Protein AF-A0A8J4WB48-F1 (afdb_monomer_lite)

Foldseek 3Di:
DVVCVVLLWWKWFQFPQAIETEPVSPPVVLVVLVVCVVVVDDPVSVVVSVVVVVSCPDPSYHYDNDPVPVDPPTDGFKMKTFDPDLVSVVVVCVVQVPDQQWDWDDPDSGIIMTGGNCVVVPQLEDEPPDDPVSVVPGNEYFYHVVVVRVVQVVVCVVVVHGHYDPPPPPPDDD

Radius of gyration: 18.71 Å; chains: 1; bounding box: 39×59×48 Å

Sequence (174 aa):
MQWLEDHHCYYEASTQQGIYAPISSHEAMLAEMDRILGSSPGEDIERLIRAVKKHYDKKDYHRVNSHQEIPSEAYIYNIMAFSLDPAQLQQGREYFGSRSDVAMVVSSEHNFEMQHPDVSKGLGIAMGNAEPEIKALAQAISLTNVEHGVAHAIHCVLEGKPVSQPETVIEGGQ

Organism: NCBI:txid1284355

pLDDT: mean 79.49, std 12.73, range [36.03, 96.5]

Structure (mmCIF, N/CA/C/O backbone):
data_AF-A0A8J4WB48-F1
#
_entry.id   AF-A0A8J4WB48-F1
#
loop_
_atom_site.group_PDB
_atom_site.id
_atom_site.type_symbol
_atom_site.label_atom_id
_atom_site.label_alt_id
_atom_site.label_comp_id
_atom_site.label_asym_id
_atom_site.label_entity_id
_atom_site.label_seq_id
_atom_site.pdbx_PDB_ins_code
_atom_site.Cartn_x
_atom_site.Cartn_y
_atom_site.Cartn_z
_atom_site.occupancy
_atom_site.B_iso_or_equiv
_atom_site.auth_seq_id
_atom_site.auth_comp_id
_atom_site.auth_asym_id
_atom_site.auth_atom_id
_atom_site.pdbx_PDB_model_num
ATOM 1 N N . MET A 1 1 ? -7.342 -9.166 -3.166 1.00 92.50 1 MET A N 1
ATOM 2 C CA . MET A 1 1 ? -5.925 -9.329 -3.558 1.00 92.50 1 MET A CA 1
ATOM 3 C C . MET A 1 1 ? -5.755 -10.141 -4.838 1.00 92.50 1 MET A C 1
ATOM 5 O O . MET A 1 1 ? -4.795 -9.858 -5.530 1.00 92.50 1 MET A O 1
ATOM 9 N N . GLN A 1 2 ? -6.698 -11.019 -5.223 1.00 94.56 2 GLN A N 1
ATOM 10 C CA . GLN A 1 2 ? -6.669 -11.761 -6.501 1.00 94.56 2 GLN A CA 1
ATOM 11 C C . GLN A 1 2 ? -6.191 -10.945 -7.718 1.00 94.56 2 GLN A C 1
ATOM 13 O O . GLN A 1 2 ? -5.291 -11.380 -8.417 1.00 94.56 2 GLN A O 1
ATOM 18 N N . TRP A 1 3 ? -6.707 -9.725 -7.919 1.00 95.25 3 TRP A N 1
ATOM 19 C CA . TRP A 1 3 ? -6.271 -8.865 -9.028 1.00 95.25 3 TRP A CA 1
ATOM 20 C C . TRP A 1 3 ? -4.751 -8.619 -9.043 1.00 95.25 3 TRP A C 1
ATOM 22 O O . TRP A 1 3 ? -4.144 -8.665 -10.104 1.00 95.25 3 TRP A O 1
ATOM 32 N N . LEU A 1 4 ? -4.131 -8.390 -7.879 1.00 93.88 4 LEU A N 1
ATOM 33 C CA . LEU A 1 4 ? -2.683 -8.166 -7.770 1.00 93.88 4 LEU A CA 1
ATOM 34 C C . LEU A 1 4 ? -1.909 -9.422 -8.180 1.00 93.88 4 LEU A C 1
ATOM 36 O O . LEU A 1 4 ? -0.917 -9.315 -8.891 1.00 93.88 4 LEU A O 1
ATOM 40 N N . GLU A 1 5 ? -2.389 -10.601 -7.779 1.00 92.06 5 GLU A N 1
ATOM 41 C CA . GLU A 1 5 ? -1.783 -11.885 -8.148 1.00 92.06 5 GLU A CA 1
ATOM 42 C C . GLU A 1 5 ? -1.893 -12.156 -9.649 1.00 92.06 5 GLU A C 1
ATOM 44 O O . GLU A 1 5 ? -0.890 -12.493 -10.277 1.00 92.06 5 GLU A O 1
ATOM 49 N N . ASP A 1 6 ? -3.073 -11.932 -10.233 1.00 92.56 6 ASP A N 1
ATOM 50 C CA . ASP A 1 6 ? -3.332 -12.134 -11.665 1.00 92.56 6 ASP A CA 1
ATOM 51 C C . ASP A 1 6 ? -2.475 -11.210 -12.546 1.00 92.56 6 ASP A C 1
ATOM 53 O O . ASP A 1 6 ? -2.141 -11.556 -13.677 1.00 92.56 6 ASP A O 1
ATOM 57 N N . HIS A 1 7 ? -2.109 -10.034 -12.026 1.00 90.94 7 HIS A N 1
ATOM 58 C CA . HIS A 1 7 ? -1.262 -9.060 -12.716 1.00 90.94 7 HIS A CA 1
ATOM 59 C C . HIS A 1 7 ? 0.214 -9.174 -12.323 1.00 90.94 7 HIS A C 1
ATOM 61 O O . HIS A 1 7 ? 1.011 -8.346 -12.756 1.00 90.94 7 HIS A O 1
ATOM 67 N N . HIS A 1 8 ? 0.596 -10.174 -11.519 1.00 87.69 8 HIS A N 1
ATOM 68 C CA . HIS A 1 8 ? 1.957 -10.351 -11.002 1.00 87.69 8 HIS A CA 1
ATOM 69 C C . HIS A 1 8 ? 2.515 -9.103 -10.293 1.00 87.69 8 HIS A C 1
ATOM 71 O O . HIS A 1 8 ? 3.712 -8.818 -10.349 1.00 87.69 8 HIS A O 1
ATOM 77 N N . CYS A 1 9 ? 1.645 -8.348 -9.624 1.00 88.25 9 CYS A N 1
ATOM 78 C CA . CYS A 1 9 ? 2.021 -7.196 -8.820 1.00 88.25 9 CYS A CA 1
ATOM 79 C C . CYS A 1 9 ? 2.438 -7.668 -7.422 1.00 88.25 9 CYS A C 1
ATOM 81 O O . CYS A 1 9 ? 1.751 -8.480 -6.794 1.00 88.25 9 CYS A O 1
ATOM 83 N N . TYR A 1 10 ? 3.570 -7.174 -6.923 1.00 88.19 10 TYR A N 1
ATOM 84 C CA . TYR A 1 10 ? 3.978 -7.470 -5.556 1.00 88.19 10 TYR A CA 1
ATOM 85 C C . TYR A 1 10 ? 3.071 -6.744 -4.564 1.00 88.19 10 TYR A C 1
ATOM 87 O O . TYR A 1 10 ? 2.683 -5.598 -4.798 1.00 88.19 10 TYR A O 1
ATOM 95 N N . TYR A 1 11 ? 2.771 -7.390 -3.437 1.00 90.56 11 TYR A N 1
ATOM 96 C CA . TYR A 1 11 ? 1.997 -6.771 -2.373 1.00 90.56 11 TYR A CA 1
ATOM 97 C C . TYR A 1 11 ? 2.425 -7.226 -0.976 1.00 90.56 11 TYR A C 1
ATOM 99 O O . TYR A 1 11 ? 2.907 -8.339 -0.783 1.00 90.56 11 TYR A O 1
ATOM 107 N N . GLU A 1 12 ? 2.170 -6.369 0.007 1.00 90.69 12 GLU A N 1
ATOM 108 C CA . GLU A 1 12 ? 2.299 -6.652 1.434 1.00 90.69 12 GLU A CA 1
ATOM 109 C C . GLU A 1 12 ? 0.970 -6.362 2.128 1.00 90.69 12 GLU A C 1
ATOM 111 O O . GLU A 1 12 ? 0.480 -5.231 2.109 1.00 90.69 12 GLU A O 1
ATOM 116 N N . ALA A 1 13 ? 0.389 -7.378 2.766 1.00 92.25 13 ALA A N 1
ATOM 117 C CA . ALA A 1 13 ? -0.781 -7.226 3.620 1.00 92.25 13 ALA A CA 1
ATOM 118 C C . ALA A 1 13 ? -0.322 -7.030 5.069 1.00 92.25 13 ALA A C 1
ATOM 120 O O . ALA A 1 13 ? 0.216 -7.939 5.702 1.00 92.25 13 ALA A O 1
ATOM 121 N N . SER A 1 14 ? -0.531 -5.828 5.592 1.00 90.25 14 SER A N 1
ATOM 122 C CA . SER A 1 14 ? -0.219 -5.484 6.976 1.00 90.25 14 SER A CA 1
ATOM 123 C C . SER A 1 14 ? -1.387 -5.856 7.886 1.00 90.25 14 SER A C 1
ATOM 125 O O . SER A 1 14 ? -2.528 -5.445 7.649 1.00 90.25 14 SER A O 1
ATOM 127 N N . THR A 1 15 ? -1.093 -6.630 8.930 1.00 89.12 15 THR A N 1
ATOM 128 C CA . THR A 1 15 ? -2.082 -7.160 9.876 1.00 89.12 15 THR A CA 1
ATOM 129 C C . THR A 1 15 ? -1.606 -7.011 11.316 1.00 89.12 15 THR A C 1
ATOM 131 O O . THR A 1 15 ? -0.434 -6.741 11.582 1.00 89.12 15 THR A O 1
ATOM 134 N N . GLN A 1 16 ? -2.502 -7.247 12.273 1.00 88.00 16 GLN A N 1
ATOM 135 C CA . GLN A 1 16 ? -2.157 -7.306 13.695 1.00 88.00 16 GLN A CA 1
ATOM 136 C C . GLN A 1 16 ? -1.243 -8.488 14.064 1.00 88.00 16 GLN A C 1
ATOM 138 O O . GLN A 1 16 ? -0.716 -8.518 15.173 1.00 88.00 16 GLN A O 1
ATOM 143 N N . GLN A 1 17 ? -1.069 -9.465 13.168 1.00 87.31 17 GLN A N 1
ATOM 144 C CA . GLN A 1 17 ? -0.225 -10.649 13.374 1.00 87.31 17 GLN A CA 1
ATOM 145 C C . GLN A 1 17 ? 1.126 -10.550 12.650 1.00 87.31 17 GLN A C 1
ATOM 147 O O . GLN A 1 17 ? 1.939 -11.469 12.741 1.00 87.31 17 GLN A O 1
ATOM 152 N N . GLY A 1 18 ? 1.370 -9.453 11.928 1.00 88.31 18 GLY A N 1
ATOM 153 C CA . GLY A 1 18 ? 2.555 -9.269 11.097 1.00 88.31 18 GLY A CA 1
ATOM 154 C C . GLY A 1 18 ? 2.218 -8.921 9.650 1.00 88.31 18 GLY A C 1
ATOM 155 O O . GLY A 1 18 ? 1.078 -8.582 9.316 1.00 88.31 18 GLY A O 1
ATOM 156 N N . ILE A 1 19 ? 3.230 -8.993 8.791 1.00 89.19 19 ILE A N 1
ATOM 157 C CA . ILE A 1 19 ? 3.118 -8.695 7.359 1.00 89.19 19 ILE A CA 1
ATOM 158 C C . ILE A 1 19 ? 3.037 -10.011 6.592 1.00 89.19 19 ILE A C 1
ATOM 160 O O . ILE A 1 19 ? 3.869 -10.884 6.808 1.00 89.19 19 ILE A O 1
ATOM 164 N N . TYR A 1 20 ? 2.067 -10.138 5.690 1.00 91.56 20 TYR A N 1
ATOM 165 C CA . TYR A 1 20 ? 1.951 -11.270 4.773 1.00 91.56 20 TYR A CA 1
ATOM 166 C C . TYR A 1 20 ? 2.325 -10.841 3.356 1.00 91.56 20 TYR A C 1
ATOM 168 O O . TYR A 1 20 ? 1.790 -9.849 2.857 1.00 91.56 20 TYR A O 1
ATOM 176 N N . ALA A 1 21 ? 3.202 -11.596 2.696 1.00 89.31 21 ALA A N 1
ATOM 177 C CA . ALA A 1 21 ? 3.645 -11.300 1.334 1.00 89.31 21 ALA A CA 1
ATOM 178 C C . ALA A 1 21 ? 3.834 -12.574 0.488 1.00 89.31 21 ALA A C 1
ATOM 180 O O . ALA A 1 21 ? 4.226 -13.619 1.027 1.00 89.31 21 ALA A O 1
ATOM 181 N N . PRO A 1 22 ? 3.573 -12.512 -0.831 1.00 86.06 22 PRO A N 1
ATOM 182 C CA . PRO A 1 22 ? 3.653 -13.664 -1.717 1.00 86.06 22 PRO A CA 1
ATOM 183 C C . PRO A 1 22 ? 5.104 -14.099 -1.994 1.00 86.06 22 PRO A C 1
ATOM 185 O O . PRO A 1 22 ? 5.950 -13.276 -2.341 1.00 86.06 22 PRO A O 1
ATOM 188 N N . ILE A 1 23 ? 5.386 -15.407 -1.921 1.00 75.50 23 ILE A N 1
ATOM 189 C CA . ILE A 1 23 ? 6.709 -16.013 -2.173 1.00 75.50 23 ILE A CA 1
ATOM 190 C C . ILE A 1 23 ? 7.136 -15.843 -3.636 1.00 75.50 23 ILE A C 1
ATOM 192 O O . ILE A 1 23 ? 8.285 -15.506 -3.915 1.00 75.50 23 ILE A O 1
ATOM 196 N N . SER A 1 24 ? 6.225 -16.080 -4.583 1.00 63.12 24 SER A N 1
ATOM 197 C CA . SER A 1 24 ? 6.533 -16.146 -6.021 1.00 63.12 24 SER A CA 1
ATOM 198 C C . SER A 1 24 ? 7.009 -14.817 -6.602 1.00 63.12 24 SER A C 1
ATOM 200 O O . SER A 1 24 ? 7.856 -14.793 -7.491 1.00 63.12 24 SER A O 1
ATOM 202 N N . SER A 1 25 ? 6.494 -13.708 -6.078 1.00 59.78 25 SER A N 1
ATOM 203 C CA . SER A 1 25 ? 6.899 -12.362 -6.484 1.00 59.78 25 SER A CA 1
ATOM 204 C C . SER A 1 25 ? 8.188 -11.922 -5.787 1.00 59.78 25 SER A C 1
ATOM 206 O O . SER A 1 25 ? 8.765 -10.910 -6.158 1.00 59.78 25 SER A O 1
ATOM 208 N N . HIS A 1 26 ? 8.660 -12.668 -4.788 1.00 64.25 26 HIS A N 1
ATOM 209 C CA . HIS A 1 26 ? 9.650 -12.190 -3.837 1.00 64.25 26 HIS A CA 1
ATOM 210 C C . HIS A 1 26 ? 11.096 -12.279 -4.343 1.00 64.25 26 HIS A C 1
ATOM 212 O O . HIS A 1 26 ? 11.831 -11.301 -4.265 1.00 64.25 26 HIS A O 1
ATOM 218 N N . GLU A 1 27 ? 11.540 -13.426 -4.868 1.00 66.81 27 GLU A N 1
ATOM 219 C CA . GLU A 1 27 ? 12.942 -13.584 -5.299 1.00 66.81 27 GLU A CA 1
ATOM 220 C C . GLU A 1 27 ? 13.265 -12.749 -6.540 1.00 66.81 27 GLU A C 1
ATOM 222 O O . GLU A 1 27 ? 14.285 -12.059 -6.583 1.00 66.81 27 GLU A O 1
ATOM 227 N N . ALA A 1 28 ? 12.370 -12.763 -7.531 1.00 69.00 28 ALA A N 1
ATOM 228 C CA . ALA A 1 28 ? 12.520 -11.962 -8.739 1.00 69.00 28 ALA A CA 1
ATOM 229 C C . ALA A 1 28 ? 12.484 -10.459 -8.425 1.00 69.00 28 ALA A C 1
ATOM 231 O O . ALA A 1 28 ? 13.302 -9.706 -8.955 1.00 69.00 28 ALA A O 1
ATOM 232 N N . MET A 1 29 ? 11.591 -10.034 -7.524 1.00 72.69 29 MET A N 1
ATOM 233 C CA . MET A 1 29 ? 11.521 -8.640 -7.096 1.00 72.69 29 MET A CA 1
ATOM 234 C C . MET A 1 29 ? 12.730 -8.240 -6.254 1.00 72.69 29 MET A C 1
ATOM 236 O O . MET A 1 29 ? 13.277 -7.175 -6.501 1.00 72.69 29 MET A O 1
ATOM 240 N N . LEU A 1 30 ? 13.197 -9.059 -5.304 1.00 74.81 30 LEU A N 1
ATOM 241 C CA . LEU A 1 30 ? 14.408 -8.739 -4.541 1.00 74.81 30 LEU A CA 1
ATOM 242 C C . LEU A 1 30 ? 15.629 -8.592 -5.451 1.00 74.81 30 LEU A C 1
ATOM 244 O O . LEU A 1 30 ? 16.420 -7.669 -5.270 1.00 74.81 30 LEU A O 1
ATOM 248 N N . ALA A 1 31 ? 15.766 -9.473 -6.444 1.00 78.12 31 ALA A N 1
ATOM 249 C CA . ALA A 1 31 ? 16.832 -9.370 -7.430 1.00 78.12 31 ALA A CA 1
ATOM 250 C C . ALA A 1 31 ? 16.713 -8.086 -8.268 1.00 78.12 31 ALA A C 1
ATOM 252 O O . ALA A 1 31 ? 17.725 -7.458 -8.575 1.00 78.12 31 ALA A O 1
ATOM 253 N N . GLU A 1 32 ? 15.495 -7.678 -8.627 1.00 77.19 32 GLU A N 1
ATOM 254 C CA . GLU A 1 32 ? 15.246 -6.419 -9.334 1.00 77.19 32 GLU A CA 1
ATOM 255 C C . GLU A 1 32 ? 15.530 -5.193 -8.456 1.00 77.19 32 GLU A C 1
ATOM 257 O O . GLU A 1 32 ? 16.211 -4.263 -8.878 1.00 77.19 32 GLU A O 1
ATOM 262 N N . MET A 1 33 ? 15.099 -5.226 -7.200 1.00 78.69 33 MET A N 1
ATOM 263 C CA . MET A 1 33 ? 15.408 -4.221 -6.190 1.00 78.69 33 MET A CA 1
ATOM 264 C C . MET A 1 33 ? 16.920 -4.051 -5.997 1.00 78.69 33 MET A C 1
ATOM 266 O O . MET A 1 33 ? 17.404 -2.924 -5.910 1.00 78.69 33 MET A O 1
ATOM 270 N N . ASP A 1 34 ? 17.679 -5.150 -5.977 1.00 79.88 34 ASP A N 1
ATOM 271 C CA . ASP A 1 34 ? 19.142 -5.110 -5.888 1.00 79.88 34 ASP A CA 1
ATOM 272 C C . ASP A 1 34 ? 19.799 -4.541 -7.145 1.00 79.88 34 ASP A C 1
ATOM 274 O O . ASP A 1 34 ? 20.737 -3.745 -7.036 1.00 79.88 34 ASP A O 1
ATOM 278 N N . ARG A 1 35 ? 19.284 -4.876 -8.337 1.00 82.31 35 ARG A N 1
ATOM 279 C CA . ARG A 1 35 ? 19.720 -4.237 -9.589 1.00 82.31 35 ARG A CA 1
ATOM 280 C C . ARG A 1 35 ? 19.503 -2.727 -9.543 1.00 82.31 35 ARG A C 1
ATOM 282 O O . ARG A 1 35 ? 20.404 -1.973 -9.905 1.00 82.31 35 ARG A O 1
ATOM 289 N N . ILE A 1 36 ? 18.344 -2.295 -9.054 1.00 79.06 36 ILE A N 1
ATOM 290 C CA . ILE A 1 36 ? 17.985 -0.881 -8.960 1.00 79.06 36 ILE A CA 1
ATOM 291 C C . ILE A 1 36 ? 18.870 -0.150 -7.963 1.00 79.06 36 ILE A C 1
ATOM 293 O O . ILE A 1 36 ? 19.441 0.870 -8.335 1.00 79.06 36 ILE A O 1
ATOM 297 N N . LEU A 1 37 ? 19.071 -0.686 -6.754 1.00 79.31 37 LEU A N 1
ATOM 298 C CA . LEU A 1 37 ? 20.004 -0.105 -5.780 1.00 79.31 37 LEU A CA 1
ATOM 299 C C . LEU A 1 37 ? 21.425 0.029 -6.355 1.00 79.31 37 LEU A C 1
ATOM 301 O O . LEU A 1 37 ? 22.100 1.024 -6.102 1.00 79.31 37 LEU A O 1
ATOM 305 N N . GLY A 1 38 ? 21.868 -0.939 -7.164 1.00 77.94 38 GLY A N 1
ATOM 306 C CA . GLY A 1 38 ? 23.159 -0.890 -7.859 1.00 77.94 38 GLY A CA 1
ATOM 307 C C . GLY A 1 38 ? 23.254 0.159 -8.975 1.00 77.94 38 GLY A C 1
ATOM 308 O O . GLY A 1 38 ? 24.360 0.501 -9.386 1.00 77.94 38 GLY A O 1
ATOM 309 N N . SER A 1 39 ? 22.120 0.684 -9.448 1.00 81.81 39 SER A N 1
ATOM 310 C CA . SER A 1 39 ? 22.040 1.710 -10.49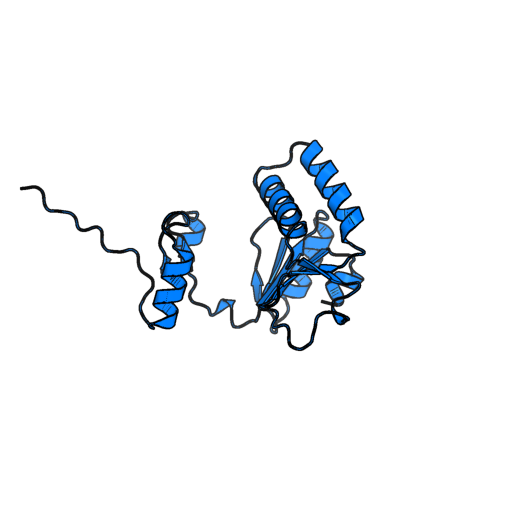9 1.00 81.81 39 SER A CA 1
ATOM 311 C C . SER A 1 39 ? 21.962 3.152 -9.975 1.00 81.81 39 SER A C 1
ATOM 313 O O . SER A 1 39 ? 21.844 4.073 -10.778 1.00 81.81 39 SER A O 1
ATOM 315 N N . SER A 1 40 ? 22.059 3.349 -8.652 1.00 76.38 40 SER A N 1
ATOM 316 C CA . SER A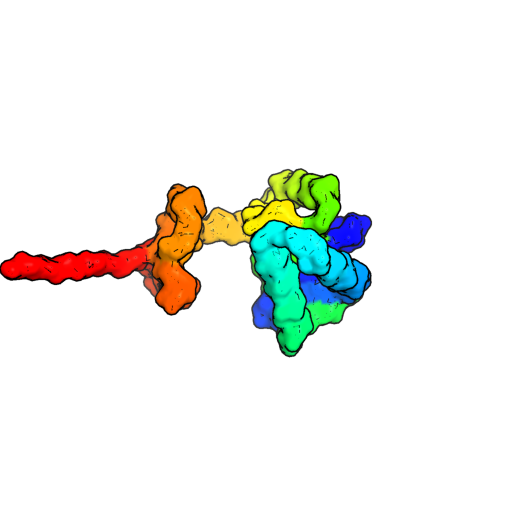 1 40 ? 21.934 4.655 -7.977 1.00 76.38 40 SER A CA 1
ATOM 317 C C . SER A 1 40 ? 20.591 5.350 -8.265 1.00 76.38 40 SER A C 1
ATOM 319 O O . SER A 1 40 ? 20.556 6.384 -8.936 1.00 76.38 40 SER A O 1
ATOM 321 N N . PRO A 1 41 ? 19.471 4.777 -7.790 1.00 78.25 41 PRO A N 1
ATOM 322 C CA . PRO A 1 41 ? 18.143 5.328 -8.013 1.00 78.25 41 PRO A CA 1
ATOM 323 C C . PRO A 1 41 ? 17.920 6.571 -7.133 1.00 78.25 41 PRO A C 1
ATOM 325 O O . PRO A 1 41 ? 18.743 6.912 -6.284 1.00 78.25 41 PRO A O 1
ATOM 328 N N . GLY A 1 42 ? 16.791 7.260 -7.316 1.00 76.50 42 GLY A N 1
ATOM 329 C CA . GLY A 1 42 ? 16.418 8.381 -6.447 1.00 76.50 42 GLY A CA 1
ATOM 330 C C . GLY A 1 42 ? 16.279 7.973 -4.970 1.00 76.50 42 GLY A C 1
ATOM 331 O O . GLY A 1 42 ? 15.973 6.821 -4.657 1.00 76.50 42 GLY A O 1
ATOM 332 N N . GLU A 1 43 ? 16.464 8.931 -4.056 1.00 76.56 43 GLU A N 1
ATOM 333 C CA . GLU A 1 43 ? 16.490 8.699 -2.601 1.00 76.56 43 GLU A CA 1
ATOM 334 C C . GLU A 1 43 ? 15.219 8.011 -2.069 1.00 76.56 43 GLU A C 1
ATOM 336 O O . GLU A 1 43 ? 15.297 7.108 -1.232 1.00 76.56 43 GLU A O 1
ATOM 341 N N . ASP A 1 44 ? 14.045 8.372 -2.591 1.00 68.38 44 ASP A N 1
ATOM 342 C CA . ASP A 1 44 ? 12.777 7.764 -2.176 1.00 68.38 44 ASP A CA 1
ATOM 343 C C . ASP A 1 44 ? 12.679 6.282 -2.557 1.00 68.38 44 ASP A C 1
ATOM 345 O O . ASP A 1 44 ? 12.187 5.470 -1.767 1.00 68.38 44 ASP A O 1
ATOM 349 N N . ILE A 1 45 ? 13.202 5.912 -3.730 1.00 73.12 45 ILE A N 1
ATOM 350 C CA . ILE A 1 45 ? 13.253 4.521 -4.198 1.00 73.12 45 ILE A CA 1
ATOM 351 C C . ILE A 1 45 ? 14.208 3.723 -3.318 1.00 73.12 45 ILE A C 1
ATOM 353 O O . ILE A 1 45 ? 13.860 2.633 -2.859 1.00 73.12 45 ILE A O 1
ATOM 357 N N . GLU A 1 46 ? 15.392 4.271 -3.025 1.00 80.19 46 GLU A N 1
ATOM 358 C CA . GLU A 1 46 ? 16.329 3.619 -2.112 1.00 80.19 46 GLU A CA 1
ATOM 359 C C . GLU A 1 46 ? 15.703 3.376 -0.738 1.00 80.19 46 GLU A C 1
ATOM 361 O O . GLU A 1 46 ? 15.817 2.274 -0.191 1.00 80.19 46 GLU A O 1
ATOM 366 N N . ARG A 1 47 ? 15.029 4.387 -0.176 1.00 76.81 47 ARG A N 1
ATOM 367 C CA . ARG A 1 47 ? 14.381 4.281 1.135 1.00 76.81 47 ARG A CA 1
ATOM 368 C C . ARG A 1 47 ? 13.310 3.195 1.133 1.00 76.81 47 ARG A C 1
ATOM 370 O O . ARG A 1 47 ? 13.279 2.383 2.060 1.00 76.81 47 ARG A O 1
ATOM 377 N N . LEU A 1 48 ? 12.474 3.155 0.096 1.00 72.94 48 LEU A N 1
ATOM 378 C CA . LEU A 1 48 ? 11.411 2.164 -0.053 1.00 72.94 48 LEU A CA 1
ATOM 379 C C . LEU A 1 48 ? 11.976 0.744 -0.161 1.00 72.94 48 LEU A C 1
ATOM 381 O O . LEU A 1 48 ? 11.591 -0.131 0.615 1.00 72.94 48 LEU A O 1
ATOM 385 N N . ILE A 1 49 ? 12.948 0.530 -1.052 1.00 77.50 49 ILE A N 1
ATOM 386 C CA . ILE A 1 49 ? 13.575 -0.782 -1.238 1.00 77.50 49 ILE A CA 1
ATOM 387 C C . ILE A 1 49 ? 14.233 -1.252 0.063 1.00 77.50 49 ILE A C 1
ATOM 389 O O . ILE A 1 49 ? 14.029 -2.387 0.497 1.00 77.50 49 ILE A O 1
ATOM 393 N N . ARG A 1 50 ? 14.999 -0.382 0.733 1.00 78.69 50 ARG A N 1
ATOM 394 C CA . ARG A 1 50 ? 15.643 -0.729 2.009 1.00 78.69 50 ARG A CA 1
ATOM 395 C C . ARG A 1 50 ? 14.617 -1.054 3.095 1.00 78.69 50 ARG A C 1
ATOM 397 O O . ARG A 1 50 ? 14.876 -1.948 3.899 1.00 78.69 50 ARG A O 1
ATOM 404 N N . ALA A 1 51 ? 13.475 -0.365 3.131 1.00 74.38 51 ALA A N 1
ATOM 405 C CA . ALA A 1 51 ? 12.404 -0.649 4.085 1.00 74.38 51 ALA A CA 1
ATOM 406 C C . ALA A 1 51 ? 11.798 -2.043 3.860 1.00 74.38 51 ALA A C 1
ATOM 408 O O . ALA A 1 51 ? 11.715 -2.816 4.817 1.00 74.38 51 ALA A O 1
ATOM 409 N N . VAL A 1 52 ? 11.481 -2.392 2.607 1.00 74.00 52 VAL A N 1
ATOM 410 C CA . VAL A 1 52 ? 10.977 -3.727 2.233 1.00 74.00 52 VAL A CA 1
ATOM 411 C C . VAL A 1 52 ? 11.986 -4.812 2.624 1.00 74.00 52 VAL A C 1
ATOM 413 O O . VAL A 1 52 ? 11.654 -5.736 3.368 1.00 74.00 52 VAL A O 1
ATOM 416 N N . LYS A 1 53 ? 13.263 -4.649 2.247 1.00 75.38 53 LYS A N 1
ATOM 417 C CA . LYS A 1 53 ? 14.322 -5.610 2.607 1.00 75.38 53 LYS A CA 1
ATOM 418 C C . LYS A 1 53 ? 14.534 -5.731 4.119 1.00 75.38 53 LYS A C 1
ATOM 420 O O . LYS A 1 53 ? 14.793 -6.818 4.615 1.00 75.38 53 LYS A O 1
ATOM 425 N N . LYS A 1 54 ? 14.410 -4.639 4.879 1.00 76.12 54 LYS A N 1
ATOM 426 C CA . LYS A 1 54 ? 14.543 -4.672 6.345 1.00 76.12 54 LYS A CA 1
ATOM 427 C C . LYS A 1 54 ? 13.372 -5.389 7.020 1.00 76.12 54 LYS A C 1
ATOM 429 O O . LYS A 1 54 ? 13.555 -5.985 8.080 1.00 76.12 54 LYS A O 1
ATOM 434 N N . HIS A 1 55 ? 12.164 -5.280 6.469 1.00 70.56 55 HIS A N 1
ATOM 435 C CA . HIS A 1 55 ? 10.995 -5.990 6.988 1.00 70.56 55 HIS A CA 1
ATOM 436 C C . HIS A 1 55 ? 11.075 -7.488 6.738 1.00 70.56 55 HIS A C 1
ATOM 438 O O . HIS A 1 55 ? 10.685 -8.254 7.614 1.00 70.56 55 HIS A O 1
ATOM 444 N N . TYR A 1 56 ? 11.659 -7.881 5.611 1.00 68.25 56 TYR A N 1
ATOM 445 C CA . TYR A 1 56 ? 11.836 -9.277 5.240 1.00 68.25 56 TYR A CA 1
ATOM 446 C C . TYR A 1 56 ? 12.571 -10.125 6.290 1.00 68.25 56 TYR A C 1
ATOM 448 O O . TYR A 1 56 ? 12.217 -11.282 6.509 1.00 68.25 56 TYR A O 1
ATOM 456 N N . ASP A 1 57 ? 13.563 -9.551 6.974 1.00 67.31 57 ASP A N 1
ATOM 457 C CA . ASP A 1 57 ? 14.358 -10.269 7.980 1.00 67.31 57 ASP A CA 1
ATOM 458 C C . ASP A 1 57 ? 13.681 -10.334 9.366 1.00 67.31 57 ASP A C 1
ATOM 460 O O . ASP A 1 57 ? 14.238 -10.893 10.317 1.00 67.31 57 ASP A O 1
ATOM 464 N N . LYS A 1 58 ? 12.483 -9.754 9.528 1.00 70.06 58 LYS A N 1
ATOM 465 C CA . LYS A 1 58 ? 11.754 -9.782 10.803 1.00 70.06 58 LYS A CA 1
ATOM 466 C C . LYS A 1 58 ? 10.994 -11.097 10.978 1.00 70.06 58 LYS A C 1
ATOM 468 O O . LYS A 1 58 ? 10.439 -11.649 10.036 1.00 70.06 58 LYS A O 1
ATOM 473 N N . LYS A 1 59 ? 10.899 -11.560 12.230 1.00 66.00 59 LYS A N 1
ATOM 474 C CA . LYS A 1 59 ? 10.150 -12.777 12.604 1.00 66.00 59 LYS A CA 1
ATOM 475 C C . LYS A 1 59 ? 8.657 -12.720 12.273 1.00 66.00 59 LYS A C 1
ATOM 477 O O . LYS A 1 59 ? 8.066 -13.768 12.056 1.00 66.00 59 LYS A O 1
ATOM 482 N N . ASP A 1 60 ? 8.083 -11.523 12.209 1.00 80.81 60 ASP A N 1
ATOM 483 C CA . ASP A 1 60 ? 6.648 -11.316 11.980 1.00 80.81 60 ASP A CA 1
ATOM 484 C C . ASP A 1 60 ? 6.334 -11.095 10.487 1.00 80.81 60 ASP A C 1
ATOM 486 O O . ASP A 1 60 ? 5.338 -10.466 10.132 1.00 80.81 60 ASP A O 1
ATOM 490 N N . TYR A 1 61 ? 7.228 -11.560 9.607 1.00 84.94 61 TYR A N 1
ATOM 491 C CA . TYR A 1 61 ? 7.063 -11.534 8.160 1.00 84.94 61 TYR A CA 1
ATOM 492 C C . TYR A 1 61 ? 6.687 -12.935 7.661 1.00 84.94 61 TYR A C 1
ATOM 494 O O . TYR A 1 61 ? 7.515 -13.848 7.588 1.00 84.94 61 TYR A O 1
ATOM 502 N N . HIS A 1 62 ? 5.414 -13.102 7.325 1.00 89.19 62 HIS A N 1
ATOM 503 C CA . HIS A 1 62 ? 4.803 -14.359 6.915 1.00 89.19 62 HIS A CA 1
ATOM 504 C C . HIS A 1 62 ? 4.807 -14.470 5.396 1.00 89.19 62 HIS A C 1
ATOM 506 O O . HIS A 1 62 ? 4.263 -13.629 4.680 1.00 89.19 62 HIS A O 1
ATOM 512 N N . ARG A 1 63 ? 5.418 -15.533 4.883 1.00 87.56 63 ARG A N 1
ATOM 513 C CA . ARG A 1 63 ? 5.486 -15.778 3.443 1.00 87.56 63 ARG A CA 1
AT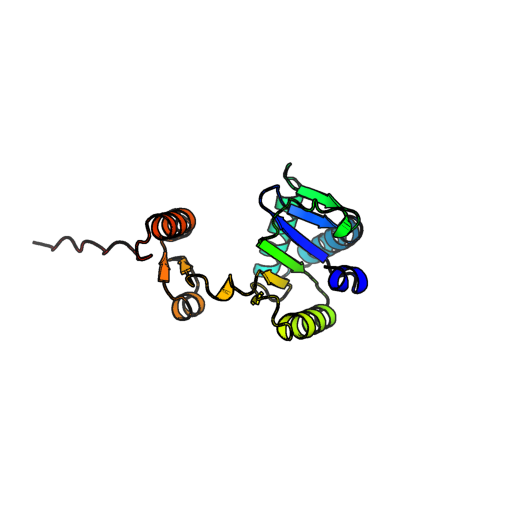OM 514 C C . ARG A 1 63 ? 4.375 -16.729 3.043 1.00 87.56 63 ARG A C 1
ATOM 516 O O . ARG A 1 63 ? 4.256 -17.797 3.637 1.00 87.56 63 ARG A O 1
ATOM 523 N N . VAL A 1 64 ? 3.606 -16.341 2.037 1.00 90.81 64 VAL A N 1
ATOM 524 C CA . VAL A 1 64 ? 2.453 -17.105 1.551 1.00 90.81 64 VAL A CA 1
ATOM 525 C C . VAL A 1 64 ? 2.570 -17.373 0.056 1.00 90.81 64 VAL A C 1
ATOM 527 O O . VAL A 1 64 ? 3.225 -16.619 -0.654 1.00 90.81 64 VAL A O 1
ATOM 530 N N . ASN A 1 65 ? 1.952 -18.426 -0.466 1.00 89.19 65 ASN A N 1
ATOM 531 C CA . ASN A 1 65 ? 1.880 -18.632 -1.919 1.00 89.19 65 ASN A CA 1
ATOM 532 C C . ASN A 1 65 ? 0.791 -17.769 -2.567 1.00 89.19 65 ASN A C 1
ATOM 534 O O . ASN A 1 65 ? 0.881 -17.446 -3.748 1.00 89.19 65 ASN A O 1
ATOM 538 N N . SER A 1 66 ? -0.237 -17.405 -1.800 1.00 91.81 66 SER A N 1
ATOM 539 C CA . SER A 1 66 ? -1.363 -16.582 -2.237 1.00 91.81 66 SER A CA 1
ATOM 540 C C . SER A 1 66 ? -2.020 -15.923 -1.026 1.00 91.81 66 SER A C 1
ATOM 542 O O . SER A 1 66 ? -1.935 -16.417 0.099 1.00 91.81 66 SER A O 1
ATOM 544 N N . HIS A 1 67 ? -2.745 -14.834 -1.256 1.00 93.31 67 HIS A N 1
ATOM 545 C CA . HIS A 1 67 ? -3.616 -14.174 -0.295 1.00 93.31 67 HIS A CA 1
ATOM 546 C C . HIS A 1 67 ? -4.634 -15.117 0.351 1.00 93.31 67 HIS A C 1
ATOM 548 O O . HIS A 1 67 ? -5.120 -14.818 1.437 1.00 93.31 67 HIS A O 1
ATOM 554 N N . GLN A 1 68 ? -4.950 -16.244 -0.291 1.00 94.88 68 GLN A N 1
ATOM 555 C CA . GLN A 1 68 ? -5.837 -17.270 0.261 1.00 94.88 68 GLN A CA 1
ATOM 556 C C . GLN A 1 68 ? -5.247 -17.984 1.489 1.00 94.88 68 GLN A C 1
ATOM 558 O O . GLN A 1 68 ? -5.996 -18.573 2.261 1.00 94.88 68 GLN A O 1
ATOM 563 N N . GLU A 1 69 ? -3.927 -17.931 1.690 1.00 95.44 69 GLU A N 1
ATOM 564 C CA . GLU A 1 69 ? -3.264 -18.503 2.870 1.00 95.44 69 GLU A CA 1
ATOM 565 C C . GLU A 1 69 ? -3.209 -17.526 4.056 1.00 95.44 69 GLU A C 1
ATOM 567 O O . GLU A 1 69 ? -2.785 -17.909 5.147 1.00 95.44 69 GLU A O 1
ATOM 572 N N . ILE A 1 70 ? -3.626 -16.266 3.871 1.00 94.19 70 ILE A N 1
ATOM 573 C CA . ILE A 1 70 ? -3.717 -15.306 4.975 1.00 94.19 70 ILE A CA 1
ATOM 574 C C . ILE A 1 70 ? -4.863 -15.756 5.899 1.00 94.19 70 ILE A C 1
ATOM 576 O O . ILE A 1 70 ? -5.987 -15.925 5.416 1.00 94.19 70 ILE A O 1
ATOM 580 N N . PRO A 1 71 ? -4.620 -15.948 7.211 1.00 94.06 71 PRO A N 1
ATOM 581 C CA . PRO A 1 71 ? -5.648 -16.417 8.132 1.00 94.06 71 PRO A CA 1
ATOM 582 C C . PRO A 1 71 ? -6.862 -15.487 8.156 1.00 94.06 71 PRO A C 1
ATOM 584 O O . PRO A 1 71 ? -6.722 -14.266 8.174 1.00 94.06 71 PRO A O 1
ATOM 587 N N . SER A 1 72 ? -8.064 -16.057 8.217 1.00 91.50 72 SER A N 1
ATOM 588 C CA . SER A 1 72 ? -9.321 -15.291 8.232 1.00 91.50 72 SER A CA 1
ATOM 589 C C . SER A 1 72 ? -9.459 -14.347 9.435 1.00 91.50 72 SER A C 1
ATOM 591 O O . SER A 1 72 ? -10.154 -13.337 9.375 1.00 91.50 72 SER A O 1
ATOM 593 N N . GLU A 1 73 ? -8.788 -14.682 10.532 1.00 91.75 73 GLU A N 1
ATOM 594 C CA . GLU A 1 73 ? -8.700 -13.919 11.770 1.00 91.75 73 GLU A CA 1
ATOM 595 C C . GLU A 1 73 ? -7.631 -12.814 11.723 1.00 91.75 73 GLU A C 1
ATOM 597 O O . GLU A 1 73 ? -7.571 -11.971 12.624 1.00 91.75 73 GLU A O 1
ATOM 602 N N . ALA A 1 74 ? -6.768 -12.799 10.701 1.00 89.31 74 ALA A N 1
ATOM 603 C CA . ALA A 1 74 ? -5.826 -11.715 10.478 1.00 89.31 74 ALA A CA 1
ATOM 604 C C . ALA A 1 74 ? -6.589 -10.511 9.906 1.00 89.31 74 ALA A C 1
ATOM 606 O O . ALA A 1 74 ? -7.089 -10.516 8.783 1.00 89.31 74 ALA A O 1
ATOM 607 N N . TYR A 1 75 ? -6.696 -9.462 10.711 1.00 87.00 75 TYR A N 1
ATOM 608 C CA . TYR A 1 75 ? -7.345 -8.220 10.345 1.00 87.00 75 TYR A CA 1
ATOM 609 C C . TYR A 1 75 ? -6.382 -7.381 9.507 1.00 87.00 75 TYR A C 1
ATOM 611 O O . TYR A 1 75 ? -5.411 -6.816 10.018 1.00 87.00 75 TYR A O 1
ATOM 619 N N . ILE A 1 76 ? -6.654 -7.319 8.207 1.00 90.38 76 ILE A N 1
ATOM 620 C CA . ILE A 1 76 ? -5.857 -6.559 7.248 1.00 90.38 76 ILE A CA 1
ATOM 621 C C . ILE A 1 76 ? -6.285 -5.093 7.311 1.00 90.38 76 ILE A C 1
ATOM 623 O O . ILE A 1 76 ? -7.415 -4.758 6.960 1.00 90.38 76 ILE A O 1
ATOM 627 N N . TYR A 1 77 ? -5.378 -4.214 7.732 1.00 86.38 77 TYR A N 1
ATOM 628 C CA . TYR A 1 77 ? -5.644 -2.771 7.786 1.00 86.38 77 TYR A CA 1
ATOM 629 C C . TYR A 1 77 ? -5.026 -1.998 6.618 1.00 86.38 77 TYR A C 1
ATOM 631 O O . TYR A 1 77 ? -5.505 -0.914 6.291 1.00 86.38 77 TYR A O 1
ATOM 639 N N . ASN A 1 78 ? -3.985 -2.542 5.983 1.00 89.38 78 ASN A N 1
ATOM 640 C CA . ASN A 1 78 ? -3.347 -1.937 4.819 1.00 89.38 78 ASN A CA 1
ATOM 641 C C . ASN A 1 78 ? -2.824 -3.013 3.869 1.00 89.38 78 ASN A C 1
ATOM 643 O O . ASN A 1 78 ? -2.245 -4.004 4.316 1.00 89.38 78 ASN A O 1
ATOM 647 N N . ILE A 1 79 ? -2.987 -2.794 2.569 1.00 93.19 79 ILE A N 1
ATOM 648 C CA . ILE A 1 79 ? -2.379 -3.611 1.523 1.00 93.19 79 ILE A CA 1
ATOM 649 C C . ILE A 1 79 ? -1.551 -2.680 0.649 1.00 93.19 79 ILE A C 1
ATOM 651 O O . ILE A 1 79 ? -2.114 -1.932 -0.143 1.00 93.19 79 ILE A O 1
ATOM 655 N N . MET A 1 80 ? -0.230 -2.731 0.777 1.00 91.06 80 MET A N 1
ATOM 656 C CA . MET A 1 80 ? 0.678 -1.970 -0.077 1.00 91.06 80 MET A CA 1
ATOM 657 C C . MET A 1 80 ? 1.015 -2.807 -1.305 1.00 91.06 80 MET A C 1
ATOM 659 O O . MET A 1 80 ? 1.573 -3.889 -1.163 1.00 91.06 80 MET A O 1
ATOM 663 N N . ALA A 1 81 ? 0.707 -2.309 -2.495 1.00 91.38 81 ALA A N 1
ATOM 664 C CA . ALA A 1 81 ? 1.170 -2.868 -3.754 1.00 91.38 81 ALA A CA 1
ATOM 665 C C . ALA A 1 81 ? 2.366 -2.065 -4.274 1.00 91.38 81 ALA A C 1
ATOM 667 O O . ALA A 1 81 ? 2.389 -0.837 -4.175 1.00 91.38 81 ALA A O 1
ATOM 668 N N . PHE A 1 82 ? 3.353 -2.754 -4.836 1.00 86.69 82 PHE A N 1
ATOM 669 C CA . PHE A 1 82 ? 4.558 -2.145 -5.389 1.00 86.69 82 PHE A CA 1
ATOM 670 C C . PHE A 1 82 ? 4.832 -2.689 -6.783 1.00 86.69 82 PHE A C 1
ATOM 672 O O . PHE A 1 82 ? 4.695 -3.887 -7.044 1.00 86.69 82 PHE A O 1
ATOM 679 N N . SER A 1 83 ? 5.260 -1.798 -7.672 1.00 85.56 83 SER A N 1
ATOM 680 C CA . SER A 1 83 ? 5.737 -2.179 -8.991 1.00 85.56 83 SER A CA 1
ATOM 681 C C . SER A 1 83 ? 6.712 -1.151 -9.541 1.00 85.56 83 SER A C 1
ATOM 683 O O . SER A 1 83 ? 6.681 0.030 -9.201 1.00 85.56 83 SER A O 1
ATOM 685 N N . LEU A 1 84 ? 7.588 -1.624 -10.415 1.00 80.31 84 LEU A N 1
ATOM 686 C CA . LEU A 1 84 ? 8.535 -0.800 -11.159 1.00 80.31 84 LEU A CA 1
ATOM 687 C C . LEU A 1 84 ? 8.064 -0.548 -12.586 1.00 80.31 84 LEU A C 1
ATOM 689 O O . LEU A 1 84 ? 8.645 0.285 -13.273 1.00 80.31 84 LEU A O 1
ATOM 693 N N . ASP A 1 85 ? 7.015 -1.250 -13.016 1.00 86.56 85 ASP A N 1
ATOM 694 C CA . ASP A 1 85 ? 6.361 -1.030 -14.294 1.00 86.56 85 ASP A CA 1
ATOM 695 C C . ASP A 1 85 ? 5.332 0.109 -14.144 1.00 86.56 85 ASP A C 1
ATOM 697 O O . ASP A 1 85 ? 4.299 -0.073 -13.483 1.00 86.56 85 ASP A O 1
ATOM 701 N N . PRO A 1 86 ? 5.569 1.287 -14.758 1.00 87.81 86 PRO A N 1
ATOM 702 C CA . PRO A 1 86 ? 4.642 2.410 -14.677 1.00 87.81 86 PRO A CA 1
ATOM 703 C C . PRO A 1 86 ? 3.257 2.086 -15.246 1.00 87.81 86 PRO A C 1
ATOM 705 O O . PRO A 1 86 ? 2.261 2.614 -14.752 1.00 87.81 86 PRO A O 1
ATOM 708 N N . ALA A 1 87 ? 3.174 1.211 -16.254 1.00 92.19 87 ALA A N 1
ATOM 709 C CA . ALA A 1 87 ? 1.901 0.807 -16.839 1.00 92.19 87 ALA A CA 1
ATOM 710 C C . ALA A 1 87 ? 1.103 -0.063 -15.859 1.00 92.19 87 ALA A C 1
ATOM 712 O O . ALA A 1 87 ? -0.090 0.173 -15.668 1.00 92.19 87 ALA A O 1
ATOM 713 N N . GLN A 1 88 ? 1.764 -1.003 -15.174 1.00 91.62 88 GLN A N 1
ATOM 714 C CA . GLN A 1 88 ? 1.128 -1.824 -14.139 1.00 91.62 88 GLN A CA 1
ATOM 715 C C . GLN A 1 88 ? 0.651 -0.969 -12.953 1.00 91.62 88 GLN A C 1
ATOM 717 O O . GLN A 1 88 ? -0.457 -1.173 -12.453 1.00 91.62 88 GLN A O 1
ATOM 722 N N . LEU A 1 89 ? 1.449 0.021 -12.531 1.00 91.69 89 LEU A N 1
ATOM 723 C CA . LEU A 1 89 ? 1.051 0.979 -11.494 1.00 91.69 89 LEU A CA 1
ATOM 724 C C . LEU A 1 89 ? -0.172 1.791 -11.908 1.00 91.69 89 LEU A C 1
ATOM 726 O O . LEU A 1 89 ? -1.100 1.940 -11.116 1.00 91.69 89 LEU A O 1
ATOM 730 N N . GLN A 1 90 ? -0.179 2.321 -13.133 1.00 92.19 90 GLN A N 1
ATOM 731 C CA . GLN A 1 90 ? -1.307 3.092 -13.646 1.00 92.19 90 GLN A CA 1
ATOM 732 C C . GLN A 1 90 ? -2.573 2.232 -13.692 1.00 92.19 90 GLN A C 1
ATOM 734 O O . GLN A 1 90 ? -3.610 2.641 -13.174 1.00 92.19 90 GLN A O 1
ATOM 739 N N . GLN A 1 91 ? -2.468 1.011 -14.221 1.00 96.50 91 GLN A N 1
ATOM 740 C CA . GLN A 1 91 ? -3.588 0.078 -14.305 1.00 96.50 91 GLN A CA 1
ATOM 741 C C . GLN A 1 91 ? -4.134 -0.286 -12.915 1.00 96.50 91 GLN A C 1
ATOM 743 O O . GLN A 1 91 ? -5.348 -0.300 -12.710 1.00 96.50 91 GLN A O 1
ATOM 748 N N . GLY A 1 92 ? -3.249 -0.542 -11.945 1.00 94.31 92 GLY A N 1
ATOM 749 C CA . GLY A 1 92 ? -3.633 -0.805 -10.558 1.00 94.31 92 GLY A CA 1
ATOM 750 C C . GLY A 1 92 ? -4.325 0.395 -9.920 1.00 94.31 92 GLY A C 1
ATOM 751 O O . GLY A 1 92 ? -5.402 0.248 -9.341 1.00 94.31 92 GLY A O 1
ATOM 752 N N . ARG A 1 93 ? -3.765 1.597 -10.090 1.00 93.50 93 ARG A N 1
ATOM 753 C CA . ARG A 1 93 ? -4.352 2.832 -9.558 1.00 93.50 93 ARG A CA 1
ATOM 754 C C . ARG A 1 93 ? -5.728 3.130 -10.139 1.00 93.50 93 ARG A C 1
ATOM 756 O O . ARG A 1 93 ? -6.635 3.489 -9.398 1.00 93.50 93 ARG A O 1
ATOM 763 N N . GLU A 1 94 ? -5.910 2.967 -11.443 1.00 92.81 94 GLU A N 1
ATOM 764 C CA . GLU A 1 94 ? -7.218 3.141 -12.080 1.00 92.81 94 GLU A CA 1
ATOM 765 C C . GLU A 1 94 ? -8.224 2.107 -11.568 1.00 92.81 94 GLU A C 1
ATOM 767 O O . GLU A 1 94 ? -9.342 2.456 -11.180 1.00 92.81 94 GLU A O 1
ATOM 772 N N . TYR A 1 95 ? -7.807 0.839 -11.502 1.00 95.00 95 TYR A N 1
ATOM 773 C CA . TYR A 1 95 ? -8.658 -0.243 -11.030 1.00 95.00 95 TYR A CA 1
ATOM 774 C C . TYR A 1 95 ? -9.114 -0.011 -9.586 1.00 95.00 95 TYR A C 1
ATOM 776 O O . TYR A 1 95 ? -10.317 0.035 -9.332 1.00 95.00 95 TYR A O 1
ATOM 784 N N . PHE A 1 96 ? -8.188 0.183 -8.642 1.00 93.19 96 PHE A N 1
ATOM 785 C CA . PHE A 1 96 ? -8.524 0.351 -7.224 1.00 93.19 96 PHE A CA 1
ATOM 786 C C . PHE A 1 96 ? -9.081 1.739 -6.893 1.00 93.19 96 PHE A C 1
ATOM 788 O O . PHE A 1 96 ? -9.921 1.843 -6.005 1.00 93.19 96 PHE A O 1
ATOM 795 N N . GLY A 1 97 ? -8.702 2.783 -7.631 1.00 86.56 97 GLY A N 1
ATOM 796 C CA . GLY A 1 97 ? -9.254 4.129 -7.466 1.00 86.56 97 GLY A CA 1
ATOM 797 C C . GLY A 1 97 ? -10.717 4.251 -7.898 1.00 86.56 97 GLY A C 1
ATOM 798 O O . GLY A 1 97 ? -11.431 5.119 -7.404 1.00 86.56 97 GLY A O 1
ATOM 799 N N . SER A 1 98 ? -11.190 3.368 -8.783 1.00 89.38 98 SER A N 1
ATOM 800 C CA . SER A 1 98 ? -12.600 3.321 -9.201 1.00 89.38 98 SER A CA 1
ATOM 801 C C . SER A 1 98 ? -13.521 2.570 -8.227 1.00 89.38 98 SER A C 1
ATOM 803 O O . SER A 1 98 ? -14.744 2.585 -8.385 1.00 89.38 98 SER A O 1
ATOM 805 N N . ARG A 1 99 ? -12.953 1.893 -7.224 1.00 89.94 99 ARG A N 1
ATOM 806 C CA . ARG A 1 99 ? -13.696 1.049 -6.288 1.00 89.94 99 ARG A CA 1
ATOM 807 C C . ARG A 1 99 ? -14.202 1.851 -5.094 1.00 89.94 99 ARG A C 1
ATOM 809 O O . ARG A 1 99 ? -13.468 2.630 -4.503 1.00 89.94 99 ARG A O 1
ATOM 816 N N . SER A 1 100 ? -15.447 1.605 -4.691 1.00 86.25 100 SER A N 1
ATOM 817 C CA . SER A 1 100 ? -16.048 2.237 -3.506 1.00 86.25 100 SER A CA 1
ATOM 818 C C . SER A 1 100 ? -15.826 1.457 -2.207 1.00 86.25 100 SER A C 1
ATOM 820 O O . SER A 1 100 ? -16.110 1.970 -1.129 1.00 86.25 100 SER A O 1
ATOM 822 N N . ASP A 1 101 ? -15.390 0.199 -2.298 1.00 86.62 101 ASP A N 1
ATOM 823 C CA . ASP A 1 101 ? -15.205 -0.708 -1.161 1.00 86.62 101 ASP A CA 1
ATOM 824 C C . ASP A 1 101 ? -13.783 -0.682 -0.579 1.00 86.62 101 ASP A C 1
ATOM 826 O O . ASP A 1 101 ? -13.501 -1.396 0.379 1.00 86.62 101 ASP A O 1
ATOM 830 N N . VAL A 1 102 ? -12.897 0.150 -1.131 1.00 85.69 102 VAL A N 1
ATOM 831 C CA . VAL A 1 102 ? -11.537 0.391 -0.638 1.00 85.69 102 VAL A CA 1
ATOM 832 C C . VAL A 1 102 ? -11.207 1.877 -0.743 1.00 85.69 102 VAL A C 1
ATOM 834 O O . VAL A 1 102 ? -11.646 2.551 -1.670 1.00 85.69 102 VAL A O 1
ATOM 837 N N . ALA A 1 103 ? -10.418 2.393 0.196 1.00 84.94 103 ALA A N 1
ATOM 838 C CA . ALA A 1 103 ? -9.739 3.672 0.024 1.00 84.94 103 ALA A CA 1
ATOM 839 C C . ALA A 1 103 ? -8.357 3.405 -0.573 1.00 84.94 103 ALA A C 1
ATOM 841 O O . ALA A 1 103 ? -7.594 2.615 -0.014 1.00 84.94 103 ALA A O 1
ATOM 842 N N . MET A 1 104 ? -8.039 4.061 -1.688 1.00 88.44 104 MET A N 1
ATOM 843 C CA . MET A 1 104 ? -6.714 3.984 -2.293 1.00 88.44 104 MET A CA 1
ATOM 844 C C . MET A 1 104 ? -5.890 5.221 -1.940 1.00 88.44 104 MET A C 1
ATOM 846 O O . MET A 1 104 ? -6.357 6.348 -2.113 1.00 88.44 104 MET A O 1
ATOM 850 N N . VAL A 1 105 ? -4.657 5.009 -1.489 1.00 84.06 105 VAL A N 1
ATOM 851 C CA . VAL A 1 105 ? -3.681 6.073 -1.222 1.00 84.06 105 VAL A CA 1
ATOM 852 C C . VAL A 1 105 ? -2.372 5.792 -1.955 1.00 84.06 105 VAL A C 1
ATOM 854 O O . VAL A 1 105 ? -2.082 4.660 -2.334 1.00 84.06 105 VAL A O 1
ATOM 857 N N . VAL A 1 106 ? -1.585 6.837 -2.193 1.00 76.81 106 VAL A N 1
ATOM 858 C CA . VAL A 1 106 ? -0.275 6.745 -2.844 1.00 76.81 106 VAL A CA 1
ATOM 859 C C . VAL A 1 106 ? 0.721 7.483 -1.967 1.00 76.81 106 VAL A C 1
ATOM 861 O O . VAL A 1 106 ? 0.539 8.670 -1.705 1.00 76.81 106 VAL A O 1
ATOM 864 N N . SER A 1 107 ? 1.749 6.781 -1.497 1.00 72.69 107 SER A N 1
ATOM 865 C CA . SER A 1 107 ? 2.799 7.351 -0.641 1.00 72.69 107 SER A CA 1
ATOM 866 C C . SER A 1 107 ? 4.151 7.464 -1.353 1.00 72.69 107 SER A C 1
ATOM 868 O O . SER A 1 107 ? 5.047 8.153 -0.871 1.00 72.69 107 SER A O 1
ATOM 870 N N . SER A 1 108 ? 4.298 6.812 -2.509 1.00 76.31 108 SER A N 1
ATOM 871 C CA . SER A 1 108 ? 5.478 6.847 -3.371 1.00 76.31 108 SER A CA 1
ATOM 872 C C . SER A 1 108 ? 5.068 6.696 -4.837 1.00 76.31 108 SER A C 1
ATOM 874 O O . SER A 1 108 ? 4.053 6.075 -5.155 1.00 76.31 108 SER A O 1
ATOM 876 N N . GLU A 1 109 ? 5.896 7.200 -5.753 1.00 76.75 109 GLU A N 1
ATOM 877 C CA . GLU A 1 109 ? 5.711 7.009 -7.196 1.00 76.75 109 GLU A CA 1
ATOM 878 C C . GLU A 1 109 ? 5.575 5.529 -7.584 1.00 76.75 109 GLU A C 1
ATOM 880 O O . GLU A 1 109 ? 4.832 5.213 -8.509 1.00 76.75 109 GLU A O 1
ATOM 885 N N . HIS A 1 110 ? 6.209 4.615 -6.845 1.00 83.12 110 HIS A N 1
ATOM 886 C CA . HIS A 1 110 ? 6.268 3.187 -7.177 1.00 83.12 110 HIS A CA 1
ATOM 887 C C . HIS A 1 110 ? 5.301 2.294 -6.394 1.00 83.12 110 HIS A C 1
ATOM 889 O O . HIS A 1 110 ? 5.403 1.067 -6.455 1.00 83.12 110 HIS A O 1
ATOM 895 N N . ASN A 1 111 ? 4.368 2.875 -5.640 1.00 84.69 111 ASN A N 1
ATOM 896 C CA . ASN A 1 111 ? 3.393 2.097 -4.887 1.00 84.69 111 ASN A CA 1
ATOM 897 C C . ASN A 1 111 ? 1.976 2.648 -5.012 1.00 84.69 111 ASN A C 1
ATOM 899 O O . ASN A 1 111 ? 1.754 3.772 -5.455 1.00 84.69 111 ASN A O 1
ATOM 903 N N . PHE A 1 112 ? 1.014 1.838 -4.604 1.00 88.50 112 PHE A N 1
ATOM 904 C CA . PHE A 1 112 ? -0.322 2.277 -4.235 1.00 88.50 112 PHE A CA 1
ATOM 905 C C . PHE A 1 112 ? -0.804 1.370 -3.107 1.00 88.50 112 PHE A C 1
ATOM 907 O O . PHE A 1 112 ? -0.432 0.199 -3.036 1.00 88.50 112 PHE A O 1
ATOM 914 N N . GLU A 1 113 ? -1.590 1.912 -2.193 1.00 90.19 113 GLU A N 1
ATOM 915 C CA . GLU A 1 113 ? -2.026 1.199 -1.002 1.00 90.19 113 GLU A CA 1
ATOM 916 C C . GLU A 1 113 ? -3.547 1.168 -0.943 1.00 90.19 113 GLU A C 1
ATOM 918 O O . GLU A 1 113 ? -4.209 2.150 -1.280 1.00 90.19 113 GLU A O 1
ATOM 923 N N . MET A 1 114 ? -4.099 0.041 -0.502 1.00 92.62 114 MET A N 1
ATOM 924 C CA . MET A 1 114 ? -5.527 -0.145 -0.288 1.00 92.62 114 MET A CA 1
ATOM 925 C C . MET A 1 114 ? -5.803 -0.330 1.196 1.00 92.62 114 MET A C 1
ATOM 927 O O . MET A 1 114 ? -5.232 -1.201 1.855 1.00 92.62 114 MET A O 1
ATOM 931 N N . GLN A 1 115 ? -6.738 0.464 1.696 1.00 88.75 115 GLN A N 1
ATOM 932 C CA . GLN A 1 115 ? -7.189 0.460 3.080 1.00 88.75 115 GLN A CA 1
ATOM 933 C C . GLN A 1 115 ? -8.712 0.335 3.124 1.00 88.75 115 GLN A C 1
ATOM 935 O O . GLN A 1 115 ? -9.401 0.467 2.107 1.00 88.75 115 GLN A O 1
ATOM 940 N N . HIS A 1 116 ? -9.258 0.088 4.314 1.00 84.12 116 HIS A N 1
ATOM 941 C CA . HIS A 1 116 ? -10.706 0.131 4.503 1.00 84.12 116 HIS A CA 1
ATOM 942 C C . HIS A 1 116 ? -11.244 1.529 4.114 1.00 84.12 116 HIS A C 1
ATOM 944 O O . HIS A 1 116 ? -10.609 2.527 4.456 1.00 84.12 116 HIS A O 1
ATOM 950 N N . PRO A 1 117 ? -12.397 1.648 3.427 1.00 78.06 117 PRO A N 1
ATOM 951 C CA . PRO A 1 117 ? -12.891 2.923 2.892 1.00 78.06 117 PRO A CA 1
ATOM 952 C C . PRO A 1 117 ? -13.177 3.978 3.968 1.00 78.06 117 PRO A C 1
ATOM 954 O O . PRO A 1 117 ? -13.168 5.171 3.686 1.00 78.06 117 PRO A O 1
ATOM 957 N N . ASP A 1 118 ? -13.396 3.558 5.214 1.00 71.50 118 ASP A N 1
ATOM 958 C CA . ASP A 1 118 ? -13.548 4.475 6.349 1.00 71.50 118 ASP A CA 1
ATOM 959 C C . ASP A 1 118 ? -12.212 4.933 6.962 1.00 71.50 118 ASP A C 1
ATOM 961 O O . ASP A 1 118 ? -12.207 5.874 7.750 1.00 71.50 118 ASP A O 1
ATOM 965 N N . VAL A 1 119 ? -11.070 4.337 6.596 1.00 67.06 119 VAL A N 1
ATOM 966 C CA . VAL A 1 119 ? -9.746 4.798 7.064 1.00 67.06 119 VAL A CA 1
ATOM 967 C C . VAL A 1 119 ? -9.421 6.180 6.501 1.00 67.06 119 VAL A C 1
ATOM 969 O O . VAL A 1 119 ? -8.859 7.005 7.215 1.00 67.06 119 VAL A O 1
ATOM 972 N N . SER A 1 120 ? -9.859 6.496 5.278 1.00 52.94 120 SER A N 1
ATOM 973 C CA . SER A 1 120 ? -9.746 7.852 4.716 1.00 52.94 120 SER A CA 1
ATOM 974 C C . SER A 1 120 ? -10.694 8.865 5.373 1.00 52.94 120 SER A C 1
ATOM 976 O O . SER A 1 120 ? -10.508 10.070 5.217 1.00 52.94 120 SER A O 1
ATOM 978 N N . LYS A 1 121 ? -11.680 8.393 6.150 1.00 55.72 121 LYS A N 1
ATOM 979 C CA . LYS A 1 121 ? -12.479 9.218 7.072 1.00 55.72 121 LYS A CA 1
ATOM 980 C C . LYS A 1 121 ? -11.828 9.335 8.454 1.00 55.72 121 LYS A C 1
ATOM 982 O O . LYS A 1 121 ? -12.393 9.974 9.339 1.00 55.72 121 LYS A O 1
ATOM 987 N N . GLY A 1 122 ? -10.665 8.710 8.648 1.00 56.03 122 GLY A N 1
ATOM 988 C CA . GLY A 1 122 ? -9.834 8.887 9.825 1.00 56.03 122 GLY A CA 1
ATOM 989 C C . GLY A 1 122 ? -9.405 10.343 9.979 1.00 56.03 122 GLY A C 1
ATOM 990 O O . GLY A 1 122 ? -9.391 11.121 9.021 1.00 56.03 122 GLY A O 1
ATOM 991 N N . LEU A 1 123 ? -9.060 10.717 11.210 1.00 59.59 123 LEU A N 1
ATOM 992 C CA . LEU A 1 123 ? -8.466 12.015 11.501 1.00 59.59 123 LEU A CA 1
ATOM 993 C C . LEU A 1 123 ? -7.200 12.136 10.634 1.00 59.59 123 LEU A C 1
ATOM 995 O O . LEU A 1 123 ? -6.226 11.423 10.871 1.00 59.59 123 LEU A O 1
ATOM 999 N N . GLY A 1 124 ? -7.220 12.971 9.593 1.00 71.06 124 GLY A N 1
ATOM 1000 C CA . GLY A 1 124 ? -6.037 13.215 8.770 1.00 71.06 124 GLY A CA 1
ATOM 1001 C C . GLY A 1 124 ? -4.971 13.876 9.636 1.00 71.06 124 GLY A C 1
ATOM 1002 O O . GLY A 1 124 ? -5.034 15.081 9.840 1.00 71.06 124 GLY A O 1
ATOM 1003 N N . ILE A 1 125 ? -4.047 13.104 10.206 1.00 75.69 125 ILE A N 1
ATOM 1004 C CA . ILE A 1 125 ? -3.028 13.606 11.133 1.00 75.69 125 ILE A CA 1
ATOM 1005 C C . ILE A 1 125 ? -1.675 13.604 10.426 1.00 75.69 125 ILE A C 1
ATOM 1007 O O . ILE A 1 125 ? -1.131 12.543 10.126 1.00 75.69 125 ILE A O 1
ATOM 1011 N N . ALA A 1 126 ? -1.106 14.784 10.193 1.00 81.25 126 ALA A N 1
ATOM 1012 C CA . ALA A 1 126 ? 0.277 14.913 9.744 1.00 81.25 126 ALA A CA 1
ATOM 1013 C C . ALA A 1 126 ? 1.239 14.912 10.940 1.00 81.25 126 ALA A C 1
ATOM 1015 O O . ALA A 1 126 ? 0.904 15.371 12.029 1.00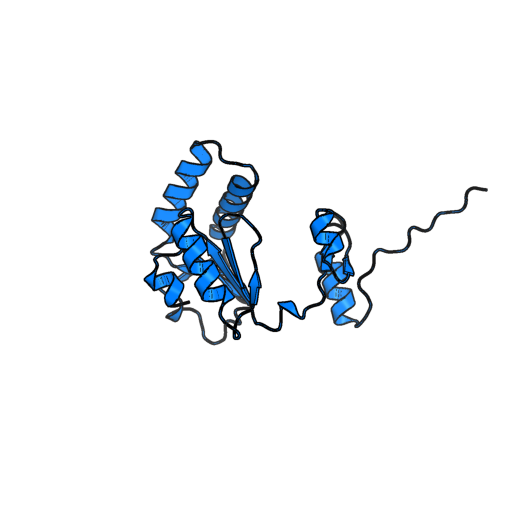 81.25 126 ALA A O 1
ATOM 1016 N N . MET A 1 127 ? 2.466 14.437 10.740 1.00 84.81 127 MET A N 1
ATOM 1017 C CA . MET A 1 127 ? 3.540 14.587 11.729 1.00 84.81 127 MET A CA 1
ATOM 1018 C C . MET A 1 127 ? 4.091 16.019 11.691 1.00 84.81 127 MET A C 1
ATOM 1020 O O . MET A 1 127 ? 4.093 16.654 10.636 1.00 84.81 127 MET A O 1
ATOM 1024 N N . GLY A 1 128 ? 4.623 16.525 12.805 1.00 79.31 128 GLY A N 1
ATOM 1025 C CA . GLY A 1 128 ? 5.158 17.894 12.873 1.00 79.31 128 GLY A CA 1
ATOM 1026 C C . GLY A 1 128 ? 6.274 18.175 11.854 1.00 79.31 128 GLY A C 1
ATOM 1027 O O . GLY A 1 128 ? 6.383 19.284 11.326 1.00 79.31 128 GLY A O 1
ATOM 1028 N N . ASN A 1 129 ? 7.051 17.145 11.514 1.00 83.88 129 ASN A N 1
ATOM 1029 C CA . ASN A 1 129 ? 8.131 17.198 10.530 1.00 83.88 129 ASN A CA 1
ATOM 1030 C C . ASN A 1 129 ? 7.707 16.771 9.111 1.00 83.88 129 ASN A C 1
ATOM 1032 O O . ASN A 1 129 ? 8.576 16.578 8.269 1.00 83.88 129 ASN A O 1
ATOM 1036 N N . ALA A 1 130 ? 6.410 16.590 8.842 1.00 73.38 130 ALA A N 1
ATOM 1037 C CA . ALA A 1 130 ? 5.930 16.299 7.494 1.00 73.38 130 ALA A CA 1
ATOM 1038 C C . ALA A 1 130 ? 6.110 17.507 6.555 1.00 73.38 130 ALA A C 1
ATOM 1040 O O . ALA A 1 130 ? 6.179 18.659 7.012 1.00 73.38 130 ALA A O 1
ATOM 1041 N N . GLU A 1 131 ? 6.144 17.230 5.249 1.00 75.31 131 GLU A N 1
ATOM 1042 C CA . GLU A 1 131 ? 6.202 18.247 4.196 1.00 75.31 131 GLU A CA 1
ATOM 1043 C C . GLU A 1 131 ? 5.052 19.264 4.331 1.00 75.31 131 GLU A C 1
ATOM 1045 O O . GLU A 1 131 ? 3.948 18.896 4.753 1.00 75.31 131 GLU A O 1
ATOM 1050 N N . PRO A 1 132 ? 5.266 20.550 3.990 1.00 74.44 132 PRO A N 1
ATOM 1051 C CA . PRO A 1 132 ? 4.245 21.591 4.127 1.00 74.44 132 PRO A CA 1
ATOM 1052 C C . PRO A 1 132 ? 2.922 21.253 3.433 1.00 74.44 132 PRO A C 1
ATOM 1054 O O . PRO A 1 132 ? 1.858 21.493 4.001 1.00 74.44 132 PRO A O 1
ATOM 1057 N N . GLU A 1 133 ? 2.985 20.646 2.248 1.00 63.12 133 GLU A N 1
ATOM 1058 C CA . GLU A 1 133 ? 1.808 20.249 1.468 1.00 63.12 133 GLU A CA 1
ATOM 1059 C C . GLU A 1 133 ? 0.987 19.167 2.186 1.00 63.12 133 GLU A C 1
ATOM 1061 O O . GLU A 1 133 ? -0.238 19.238 2.232 1.00 63.12 133 GLU A O 1
ATOM 1066 N N . ILE A 1 134 ? 1.658 18.222 2.851 1.00 68.69 134 ILE A N 1
ATOM 1067 C CA . ILE A 1 134 ? 1.013 17.167 3.644 1.00 68.69 134 ILE A CA 1
ATOM 1068 C C . ILE A 1 134 ? 0.362 17.747 4.903 1.00 68.69 134 ILE A C 1
ATOM 1070 O O . ILE A 1 134 ? -0.754 17.367 5.256 1.00 68.69 134 ILE A O 1
ATOM 1074 N N . LYS A 1 135 ? 1.020 18.708 5.564 1.00 75.12 135 LYS A N 1
ATOM 1075 C CA . LYS A 1 135 ? 0.453 19.409 6.729 1.00 75.12 135 LYS A CA 1
ATOM 1076 C C . LYS A 1 135 ? -0.769 20.250 6.364 1.00 75.12 135 LYS A C 1
ATOM 1078 O O . LYS A 1 135 ? -1.697 20.321 7.160 1.00 75.12 135 LYS A O 1
ATOM 1083 N N . ALA A 1 136 ? -0.788 20.853 5.176 1.00 70.31 136 ALA A N 1
ATOM 1084 C CA . ALA A 1 136 ? -1.908 21.665 4.701 1.00 70.31 136 ALA A CA 1
ATOM 1085 C C . ALA A 1 136 ? -3.172 20.841 4.393 1.00 70.31 136 ALA A C 1
ATOM 1087 O O . ALA A 1 136 ? -4.281 21.360 4.498 1.00 70.31 136 ALA A O 1
ATOM 1088 N N . LEU A 1 137 ? -3.009 19.568 4.023 1.00 68.75 137 LEU A N 1
ATOM 1089 C CA . LEU A 1 137 ? -4.113 18.644 3.739 1.00 68.75 137 LEU A CA 1
ATOM 1090 C C . LEU A 1 137 ? -4.626 17.910 4.991 1.00 68.75 137 LEU A C 1
ATOM 1092 O O . LEU A 1 137 ? -5.670 17.259 4.943 1.00 68.75 137 LEU A O 1
ATOM 1096 N N . ALA A 1 138 ? -3.899 17.995 6.105 1.00 73.06 138 ALA A N 1
ATOM 1097 C CA . ALA A 1 138 ? -4.227 17.300 7.339 1.00 73.06 138 ALA A CA 1
ATOM 1098 C C . ALA A 1 138 ? -5.285 18.053 8.167 1.00 73.06 138 ALA A C 1
ATOM 1100 O O . ALA A 1 138 ? -5.284 19.275 8.273 1.00 73.06 138 ALA A O 1
ATOM 1101 N N . GLN A 1 139 ? -6.176 17.299 8.806 1.00 76.94 139 GLN A N 1
ATOM 1102 C CA . GLN A 1 139 ? -7.162 17.793 9.773 1.00 76.94 139 GLN A CA 1
ATOM 1103 C C . GLN A 1 139 ? -6.525 18.145 11.126 1.00 76.94 139 GLN A C 1
ATOM 1105 O O . GLN A 1 139 ? -7.079 18.938 11.884 1.00 76.94 139 GLN A O 1
ATOM 1110 N N . ALA A 1 140 ? -5.376 17.545 11.441 1.00 81.25 140 ALA A N 1
ATOM 1111 C CA . ALA A 1 140 ? -4.603 17.813 12.642 1.00 81.25 140 ALA A CA 1
ATOM 1112 C C . ALA A 1 140 ? -3.108 17.572 12.399 1.00 81.25 140 ALA A C 1
ATOM 1114 O O . ALA A 1 140 ? -2.713 16.842 11.491 1.00 81.25 140 ALA A O 1
ATOM 1115 N N . ILE A 1 141 ? -2.260 18.167 13.232 1.00 82.75 141 ILE A N 1
ATOM 1116 C CA . ILE A 1 141 ? -0.810 17.971 13.182 1.00 82.75 141 ILE A CA 1
ATOM 1117 C C . ILE A 1 141 ? -0.361 17.456 14.551 1.00 82.75 141 ILE A C 1
ATOM 1119 O O . ILE A 1 141 ? -0.629 18.082 15.575 1.00 82.75 141 ILE A O 1
ATOM 1123 N N . SER A 1 142 ? 0.304 16.303 14.569 1.00 85.56 142 SER A N 1
ATOM 1124 C CA . SER A 1 142 ? 0.913 15.713 15.762 1.00 85.56 142 SER A CA 1
ATOM 1125 C C . SER A 1 142 ? 2.349 16.219 15.974 1.00 85.56 142 SER A C 1
ATOM 1127 O O . SER A 1 142 ? 2.854 17.065 15.230 1.00 85.56 142 SER A O 1
ATOM 1129 N N . LEU A 1 143 ? 3.037 15.686 16.986 1.00 87.31 143 LEU A N 1
ATOM 1130 C CA . LEU A 1 143 ? 4.468 15.926 17.202 1.00 87.31 143 LEU A CA 1
ATOM 1131 C C . LEU A 1 143 ? 5.304 15.376 16.035 1.00 87.31 143 LEU A C 1
ATOM 1133 O O . LEU A 1 143 ? 4.788 14.724 15.120 1.00 87.31 143 LEU A O 1
ATOM 1137 N N . THR A 1 144 ? 6.608 15.635 16.042 1.00 83.69 144 THR A N 1
ATOM 1138 C CA . THR A 1 144 ? 7.520 15.045 15.053 1.00 83.69 144 THR A CA 1
ATOM 1139 C C . THR A 1 144 ? 7.681 13.533 15.259 1.00 83.69 144 THR A C 1
ATOM 1141 O O . THR A 1 144 ? 7.311 12.966 16.290 1.00 83.69 144 THR A O 1
ATOM 1144 N N . ASN A 1 145 ? 8.250 12.842 14.270 1.00 73.50 145 ASN A N 1
ATOM 1145 C CA . ASN A 1 145 ? 8.599 11.424 14.400 1.00 73.50 145 ASN A CA 1
ATOM 1146 C C . ASN A 1 145 ? 9.626 11.146 15.517 1.00 73.50 145 ASN A C 1
ATOM 1148 O O . ASN A 1 145 ? 9.570 10.077 16.124 1.00 73.50 145 ASN A O 1
ATOM 1152 N N . VAL A 1 146 ? 10.525 12.092 15.809 1.00 78.00 146 VAL A N 1
ATOM 1153 C CA . VAL A 1 146 ? 11.518 11.981 16.894 1.00 78.00 146 VAL A CA 1
ATOM 1154 C C . VAL A 1 146 ? 10.922 12.253 18.276 1.00 78.00 146 VAL A C 1
ATOM 1156 O O . VAL A 1 146 ? 11.409 11.718 19.264 1.00 78.00 146 VAL A O 1
ATOM 1159 N N . GLU A 1 147 ? 9.821 12.998 18.343 1.00 79.56 147 GLU A N 1
ATOM 1160 C CA . GLU A 1 147 ? 9.079 13.302 19.576 1.00 79.56 147 GLU A CA 1
ATOM 1161 C C . GLU A 1 147 ? 7.878 12.366 19.778 1.00 79.56 14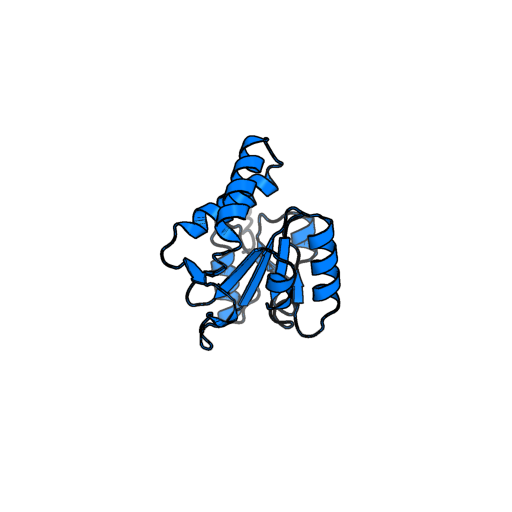7 GLU A C 1
ATOM 1163 O O . GLU A 1 147 ? 6.881 12.727 20.398 1.00 79.56 147 GLU A O 1
ATOM 1168 N N . HIS A 1 148 ? 7.940 11.148 19.234 1.00 80.88 148 HIS A N 1
ATOM 1169 C CA . HIS A 1 148 ? 6.884 10.143 19.380 1.00 80.88 148 HIS A CA 1
ATOM 1170 C C . HIS A 1 148 ? 5.500 10.586 18.859 1.00 80.88 148 HIS A C 1
ATOM 1172 O O . HIS A 1 148 ? 4.472 10.157 19.386 1.00 80.88 148 HIS A O 1
ATOM 1178 N N . GLY A 1 149 ? 5.434 11.391 17.792 1.00 73.94 149 GLY A N 1
ATOM 1179 C CA . GLY A 1 149 ? 4.171 11.937 17.275 1.00 73.94 149 GLY A CA 1
ATOM 1180 C C . GLY A 1 149 ? 3.111 10.899 16.891 1.00 73.94 149 GLY A C 1
ATOM 1181 O O . GLY A 1 149 ? 1.920 11.180 17.002 1.00 73.94 149 GLY A O 1
ATOM 1182 N N . VAL A 1 150 ? 3.504 9.670 16.545 1.00 75.62 150 VAL A N 1
ATOM 1183 C CA . VAL A 1 150 ? 2.547 8.573 16.325 1.00 75.62 150 VAL A CA 1
ATOM 1184 C C . VAL A 1 150 ? 1.885 8.157 17.642 1.00 75.62 150 VAL A C 1
ATOM 1186 O O . VAL A 1 150 ? 0.666 8.029 17.706 1.00 75.62 150 VAL A O 1
ATOM 1189 N N . ALA A 1 151 ? 2.666 7.999 18.714 1.00 70.56 151 ALA A N 1
ATOM 1190 C CA . ALA A 1 151 ? 2.140 7.633 20.027 1.00 70.56 151 ALA A CA 1
ATOM 1191 C C . ALA A 1 151 ? 1.253 8.744 20.609 1.00 70.56 151 ALA A C 1
ATOM 1193 O O . ALA A 1 151 ? 0.181 8.454 21.133 1.00 70.56 151 ALA A O 1
ATOM 1194 N N . HIS A 1 152 ? 1.659 10.007 20.450 1.00 81.00 152 HIS A N 1
ATOM 1195 C CA . HIS A 1 152 ? 0.850 11.168 20.826 1.00 81.00 152 HIS A CA 1
ATOM 1196 C C . HIS A 1 152 ? -0.505 11.184 20.100 1.00 81.00 152 HIS A C 1
ATOM 1198 O O . HIS A 1 152 ? -1.548 11.306 20.739 1.00 81.00 152 HIS A O 1
ATOM 1204 N N . ALA A 1 153 ? -0.499 10.985 18.778 1.00 77.69 153 ALA A N 1
ATOM 1205 C CA . ALA A 1 153 ? -1.714 10.936 17.969 1.00 77.69 153 ALA A CA 1
ATOM 1206 C C . ALA A 1 153 ? -2.670 9.825 18.433 1.00 77.69 153 ALA A C 1
ATOM 1208 O O . ALA A 1 153 ? -3.854 10.080 18.645 1.00 77.69 153 ALA A O 1
ATOM 1209 N N . ILE A 1 154 ? -2.149 8.612 18.648 1.00 79.88 154 ILE A N 1
ATOM 1210 C CA . ILE A 1 154 ? -2.935 7.475 19.144 1.00 79.88 154 ILE A CA 1
ATOM 1211 C C . ILE A 1 154 ? -3.524 7.785 20.525 1.00 79.88 154 ILE A C 1
ATOM 1213 O O . ILE A 1 154 ? -4.709 7.556 20.745 1.00 79.88 154 ILE A O 1
ATOM 1217 N N . HIS A 1 155 ? -2.726 8.337 21.442 1.00 80.06 155 HIS A N 1
ATOM 1218 C CA . HIS A 1 155 ? -3.177 8.673 22.792 1.00 80.06 155 HIS A CA 1
ATOM 1219 C C . HIS A 1 155 ? -4.329 9.686 22.781 1.00 80.06 155 HIS A C 1
ATOM 1221 O O . HIS A 1 155 ? -5.355 9.451 23.415 1.00 80.06 155 HIS A O 1
ATOM 1227 N N . CYS A 1 156 ? -4.203 10.773 22.015 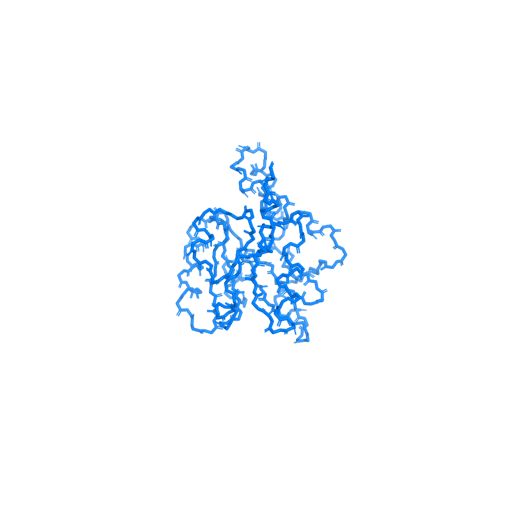1.00 79.69 156 CYS A N 1
ATOM 1228 C CA . CYS A 1 156 ? -5.273 11.759 21.859 1.00 79.69 156 CYS A CA 1
ATOM 1229 C C . CYS A 1 156 ? -6.561 11.128 21.321 1.00 79.69 156 CYS A C 1
ATOM 1231 O O . CYS A 1 156 ? -7.631 11.367 21.876 1.00 79.69 156 CYS A O 1
ATOM 1233 N N . VAL A 1 157 ? -6.463 10.278 20.292 1.00 81.62 157 VAL A N 1
ATOM 1234 C CA . VAL A 1 157 ? -7.628 9.584 19.721 1.00 81.62 157 VAL A CA 1
ATOM 1235 C C . VAL A 1 157 ? -8.292 8.667 20.752 1.00 81.62 157 VAL A C 1
ATOM 1237 O O . VAL A 1 157 ? -9.514 8.695 20.886 1.00 81.62 157 VAL A O 1
ATOM 1240 N N . LEU A 1 158 ? -7.510 7.897 21.516 1.00 77.25 158 LEU A N 1
ATOM 1241 C CA . LEU A 1 158 ? -8.032 7.000 22.554 1.00 77.25 158 LEU A CA 1
ATOM 1242 C C . LEU A 1 158 ? -8.695 7.754 23.716 1.00 77.25 158 LEU A C 1
ATOM 1244 O O . LEU A 1 158 ? -9.665 7.263 24.288 1.00 77.25 158 LEU A O 1
ATOM 1248 N N . GLU A 1 159 ? -8.201 8.944 24.053 1.00 84.69 159 GLU A N 1
ATOM 1249 C CA . GLU A 1 159 ? -8.783 9.802 25.090 1.00 84.69 159 GLU A CA 1
ATOM 1250 C C . GLU A 1 159 ? -9.907 10.721 24.578 1.00 84.69 159 GLU A C 1
ATOM 1252 O O . GLU A 1 159 ? -10.483 11.476 25.363 1.00 84.69 159 GLU A O 1
ATOM 1257 N N . GLY A 1 160 ? -10.209 10.698 23.275 1.00 80.88 160 GLY A N 1
ATOM 1258 C CA . GLY A 1 160 ? -11.169 11.615 22.654 1.00 80.88 160 GLY A CA 1
ATOM 1259 C C . GLY A 1 160 ? -10.733 13.086 22.693 1.00 80.88 160 GLY A C 1
ATOM 1260 O O . GLY A 1 160 ? -11.580 13.980 22.662 1.00 80.88 160 GLY A O 1
ATOM 1261 N N . LYS A 1 161 ? -9.425 13.353 22.794 1.00 81.12 161 LYS A N 1
ATOM 1262 C CA . LYS A 1 161 ? -8.841 14.699 22.816 1.00 81.12 161 LYS A CA 1
ATOM 1263 C C . LYS A 1 161 ? -8.416 15.138 21.406 1.00 81.12 161 LYS A C 1
ATOM 1265 O O . LYS A 1 161 ? -8.015 14.297 20.599 1.00 81.12 161 LYS A O 1
ATOM 1270 N N . PRO A 1 162 ? -8.445 16.447 21.099 1.00 80.88 162 PRO A N 1
ATOM 1271 C CA . PRO A 1 162 ? -7.873 16.967 19.861 1.00 80.88 162 PRO A CA 1
ATOM 1272 C C . PRO A 1 162 ? -6.382 16.620 19.748 1.00 80.88 162 PRO A C 1
ATOM 1274 O O . PRO A 1 162 ? -5.647 16.665 20.735 1.00 80.88 162 PRO A O 1
ATOM 1277 N N . VAL A 1 163 ? -5.926 16.299 18.537 1.00 80.44 163 VAL A N 1
ATOM 1278 C CA . VAL A 1 163 ? -4.495 16.168 18.237 1.00 80.44 163 VAL A CA 1
ATOM 1279 C C . VAL A 1 163 ? -3.962 17.561 17.900 1.00 80.44 163 VAL A C 1
ATOM 1281 O O . VAL A 1 163 ? -4.294 18.114 16.855 1.00 80.44 163 VAL A O 1
ATOM 1284 N N . SER A 1 164 ? -3.155 18.140 18.785 1.00 72.56 164 SER A N 1
ATOM 1285 C CA . SER A 1 164 ? -2.537 19.457 18.591 1.00 72.56 164 SER A CA 1
ATOM 1286 C C . SER A 1 164 ? -1.107 19.469 19.122 1.00 72.56 164 SER A C 1
ATOM 1288 O O . SER A 1 164 ? -0.798 18.761 20.079 1.00 72.56 164 SER A O 1
ATOM 1290 N N . GLN A 1 165 ? -0.234 20.290 18.533 1.00 61.34 165 GLN A N 1
ATOM 1291 C CA . GLN A 1 165 ? 1.069 20.578 19.135 1.00 61.34 165 GLN A CA 1
ATOM 1292 C C . GLN A 1 165 ? 0.856 21.296 20.481 1.00 61.34 165 GLN A C 1
ATOM 1294 O O . GLN A 1 165 ? -0.059 22.120 20.573 1.00 61.34 165 GLN A O 1
ATOM 1299 N N . PRO A 1 166 ? 1.642 20.990 21.530 1.00 52.09 166 PRO A N 1
ATOM 1300 C CA . PRO A 1 166 ? 1.590 21.755 22.768 1.00 52.09 166 PRO A CA 1
ATOM 1301 C C . PRO A 1 166 ? 1.897 23.219 22.448 1.00 52.09 166 PRO A C 1
ATOM 1303 O O . PRO A 1 166 ? 2.836 23.501 21.702 1.00 52.09 166 PRO A O 1
ATOM 1306 N N . GLU A 1 167 ? 1.088 24.139 22.979 1.00 43.66 167 GLU A N 1
ATOM 1307 C CA . GLU A 1 167 ? 1.359 25.570 22.863 1.00 43.66 167 GLU A CA 1
ATOM 1308 C C . GLU A 1 167 ? 2.782 25.817 23.360 1.00 43.66 167 GLU A C 1
ATOM 1310 O O . GLU A 1 167 ? 3.125 25.470 24.494 1.00 43.66 167 GLU A O 1
ATOM 1315 N N . THR A 1 168 ? 3.630 26.381 22.501 1.00 41.25 168 THR A N 1
ATOM 1316 C CA . THR A 1 168 ? 4.927 26.888 22.920 1.00 41.25 168 THR A CA 1
ATOM 1317 C C . THR A 1 168 ? 4.636 27.905 24.011 1.00 41.25 168 THR A C 1
ATOM 1319 O O . THR A 1 168 ? 4.115 28.985 23.729 1.00 41.25 168 THR A O 1
ATOM 1322 N N . VAL A 1 169 ? 4.919 27.556 25.267 1.00 38.88 169 VAL A N 1
ATOM 1323 C CA . VAL A 1 169 ? 4.946 28.536 26.346 1.00 38.88 169 VAL A CA 1
ATOM 1324 C C . VAL A 1 169 ? 6.052 29.501 25.955 1.00 38.88 169 VAL A C 1
ATOM 1326 O O . VAL A 1 169 ? 7.238 29.206 26.091 1.00 38.88 169 VAL A O 1
ATOM 1329 N N . ILE A 1 170 ? 5.661 30.631 25.373 1.00 43.09 170 ILE A N 1
ATOM 1330 C CA . ILE A 1 170 ? 6.538 31.778 25.235 1.00 43.09 170 ILE A CA 1
ATOM 1331 C C . ILE A 1 170 ? 6.728 32.236 26.678 1.00 43.09 170 ILE A C 1
ATOM 1333 O O . ILE A 1 170 ? 5.881 32.942 27.224 1.00 43.09 170 ILE A O 1
ATOM 1337 N N . GLU A 1 171 ? 7.776 31.744 27.341 1.00 40.25 171 GLU A N 1
ATOM 1338 C CA . GLU A 1 171 ? 8.222 32.330 28.597 1.00 40.25 171 GLU A CA 1
ATOM 1339 C C . GLU A 1 171 ? 8.519 33.796 28.289 1.00 40.25 171 GLU A C 1
ATOM 1341 O O . GLU A 1 171 ? 9.460 34.131 27.566 1.00 40.25 171 GLU A O 1
ATOM 1346 N N . GLY A 1 172 ? 7.610 34.660 28.740 1.00 36.03 172 GLY A N 1
ATOM 1347 C CA . GLY A 1 172 ? 7.710 36.094 28.570 1.00 36.03 172 GLY A CA 1
ATOM 1348 C C . GLY A 1 172 ? 9.038 36.557 29.139 1.00 36.03 172 GLY A C 1
ATOM 1349 O O . GLY A 1 172 ? 9.278 36.437 30.339 1.00 36.03 172 GLY A O 1
ATOM 1350 N N . GLY A 1 173 ? 9.891 37.078 28.259 1.00 38.94 173 GLY A N 1
ATOM 1351 C CA . GLY A 1 173 ? 11.066 37.828 28.666 1.00 38.94 173 GLY A CA 1
ATOM 1352 C C . GLY A 1 173 ? 10.630 38.979 29.566 1.00 38.94 173 GLY A C 1
ATOM 1353 O O . GLY A 1 173 ? 9.808 39.806 29.165 1.00 38.94 173 GLY A O 1
ATOM 1354 N N . GLN A 1 174 ? 11.152 38.974 30.791 1.00 40.06 174 GLN A N 1
ATOM 1355 C CA . GLN A 1 174 ? 11.247 40.164 31.630 1.00 40.06 174 GLN A CA 1
ATOM 1356 C C . GLN A 1 174 ? 12.373 41.067 31.131 1.00 40.06 174 GLN A C 1
ATOM 1358 O O . GLN A 1 174 ? 13.394 40.524 30.649 1.00 40.06 174 GLN A O 1
#

InterPro domains:
  IPR023214 HAD superfamily [G3DSA:3.40.50.1000] (118-160)
  IPR036412 HAD-like superfamily [SSF56784] (3-155)

Secondary structure (DSSP, 8-state):
-HHHHHTT-EEEEEETTEEEEESTTHHHHHHHHHHHHHT---HHHHHHHHHHHHHHTSTTEEEESSGGGS-TTS-EEEEEEE-S-HHHHHHHHHHHHT-SSSEEE-SSTTEEEEE-TTGGGS--EE-TTS-HHHHHH-SEE---TTTTHHHHHHHHHHTT----PPP-------